Protein AF-A0A967M3V4-F1 (afdb_monomer)

pLDDT: mean 94.23, std 4.03, range [78.62, 98.0]

Foldseek 3Di:
DLQQQAPLNLLVVLLVVLVVVVVVCVVVVHPAAEDQDALVCVVDDGSSVVSCVVSVHHYVRNVVRHDLVNQLVVCVVVVPPCSPPDDDDDPSVVDPRRPGDDPVVD

Nearest PDB structures (foldseek):
  5udt-assembly1_C  TM=8.603E-01  e=1.597E-06  Lactiplantibacillus plantarum WCFS1
  8cnz-assembly3_C  TM=9.312E-01  e=1.127E-04  Methanococcus maripaludis
  8cnz-assembly3_E  TM=9.293E-01  e=1.534E-04  Methanococcus maripaludis
  8cp3-assembly1_B  TM=8.131E-01  e=1.127E-04  Methanococcus maripaludis S2
  8cp3-assembly1_A  TM=8.099E-01  e=2.221E-04  Methanococcus maripaludis S2

Structure (mmCIF, N/CA/C/O backbone):
data_AF-A0A967M3V4-F1
#
_entry.id   AF-A0A967M3V4-F1
#
loop_
_atom_site.group_PDB
_atom_site.id
_atom_site.type_symbol
_atom_site.label_atom_id
_atom_site.label_alt_id
_atom_site.label_comp_id
_atom_site.label_asym_id
_atom_site.label_entity_id
_atom_site.label_seq_id
_atom_site.pdbx_PDB_ins_code
_atom_site.Cartn_x
_atom_site.Cartn_y
_atom_site.Cartn_z
_atom_site.occupancy
_atom_site.B_iso_or_equiv
_atom_site.auth_seq_id
_atom_site.auth_comp_id
_atom_site.auth_asym_id
_atom_site.auth_atom_id
_atom_site.pdbx_PDB_model_num
ATOM 1 N N . GLY A 1 1 ? 13.783 -5.932 -10.539 1.00 84.25 1 GLY A N 1
ATOM 2 C CA . GLY A 1 1 ? 13.059 -5.245 -9.459 1.00 84.25 1 GLY A CA 1
ATOM 3 C C . GLY A 1 1 ? 12.247 -4.109 -10.044 1.00 84.25 1 GLY A C 1
ATOM 4 O O . GLY A 1 1 ? 12.084 -4.070 -11.258 1.00 84.25 1 GLY A O 1
ATOM 5 N N . PHE A 1 2 ? 11.778 -3.176 -9.214 1.00 92.38 2 PHE A N 1
ATOM 6 C CA . PHE A 1 2 ? 10.829 -2.124 -9.611 1.00 92.38 2 PHE A CA 1
ATOM 7 C C . PHE A 1 2 ? 11.244 -1.308 -10.849 1.00 92.38 2 PHE A C 1
ATOM 9 O O . PHE A 1 2 ? 10.425 -1.119 -11.745 1.00 92.38 2 PHE A O 1
ATOM 16 N N . ALA A 1 3 ? 12.514 -0.890 -10.939 1.00 94.56 3 ALA A N 1
ATOM 17 C CA . ALA A 1 3 ? 13.011 -0.019 -12.011 1.00 94.56 3 ALA A CA 1
ATOM 18 C C . ALA A 1 3 ? 12.835 -0.593 -13.429 1.00 94.56 3 ALA A C 1
ATOM 20 O O . ALA A 1 3 ? 12.678 0.164 -14.376 1.00 94.56 3 ALA A O 1
ATOM 21 N N . LYS A 1 4 ? 12.772 -1.924 -13.587 1.00 95.38 4 LYS A N 1
ATOM 22 C CA . LYS A 1 4 ? 12.542 -2.568 -14.894 1.00 95.38 4 LYS A CA 1
ATOM 23 C C . LYS A 1 4 ? 11.110 -2.394 -15.419 1.00 95.38 4 LYS A C 1
ATOM 25 O O . LYS A 1 4 ? 10.840 -2.760 -16.557 1.00 95.38 4 LYS A O 1
ATOM 30 N N . ASN A 1 5 ? 10.194 -1.890 -14.584 1.00 94.88 5 ASN A N 1
ATOM 31 C CA . ASN A 1 5 ? 8.768 -1.753 -14.879 1.00 94.88 5 ASN A CA 1
ATOM 32 C C . ASN A 1 5 ? 8.154 -3.028 -15.475 1.00 94.88 5 ASN A C 1
ATOM 34 O O . ASN A 1 5 ? 7.381 -2.961 -16.424 1.00 94.88 5 ASN A O 1
ATOM 38 N N . ASP A 1 6 ? 8.525 -4.204 -14.976 1.00 94.00 6 ASP A N 1
ATOM 39 C CA . ASP A 1 6 ? 7.911 -5.459 -15.409 1.00 94.00 6 ASP A CA 1
ATOM 40 C C . ASP A 1 6 ? 6.510 -5.638 -14.768 1.00 94.00 6 ASP A C 1
ATOM 42 O O . ASP A 1 6 ? 6.110 -4.848 -13.898 1.00 94.00 6 ASP A O 1
ATOM 46 N N . PRO A 1 7 ? 5.724 -6.660 -15.164 1.00 93.06 7 PRO A N 1
ATOM 47 C CA . PRO A 1 7 ? 4.412 -6.921 -14.565 1.00 93.06 7 PRO A CA 1
ATOM 48 C C . PRO A 1 7 ? 4.419 -7.127 -13.041 1.00 93.06 7 PRO A C 1
ATOM 50 O O . PRO A 1 7 ? 3.384 -6.939 -12.402 1.00 93.06 7 PRO A O 1
ATOM 53 N N . ARG A 1 8 ? 5.570 -7.450 -12.434 1.00 94.44 8 ARG A N 1
ATOM 54 C CA . ARG A 1 8 ? 5.759 -7.592 -10.982 1.00 94.44 8 ARG A CA 1
ATOM 55 C C . ARG A 1 8 ? 6.252 -6.310 -10.301 1.00 94.44 8 ARG A C 1
ATOM 57 O O . ARG A 1 8 ? 6.507 -6.339 -9.099 1.00 94.44 8 ARG A O 1
ATOM 64 N N . ARG A 1 9 ? 6.326 -5.152 -10.975 1.00 94.25 9 ARG A N 1
ATOM 65 C CA . ARG A 1 9 ? 6.746 -3.878 -10.340 1.00 94.25 9 ARG A CA 1
ATOM 66 C C . ARG A 1 9 ? 6.020 -3.593 -9.018 1.00 94.25 9 ARG A C 1
ATOM 68 O O . ARG A 1 9 ? 6.652 -3.189 -8.049 1.00 94.25 9 ARG A O 1
ATOM 75 N N . CYS A 1 10 ? 4.706 -3.835 -8.962 1.00 94.31 10 CYS A N 1
ATOM 76 C CA . CYS A 1 10 ? 3.898 -3.560 -7.775 1.00 94.31 10 CYS A CA 1
ATOM 77 C C . CYS A 1 10 ? 4.284 -4.478 -6.613 1.00 94.31 10 CYS A C 1
ATOM 79 O O . CYS A 1 10 ? 4.323 -4.007 -5.483 1.00 94.31 10 CYS A O 1
ATOM 81 N N . TYR A 1 11 ? 4.619 -5.741 -6.902 1.00 95.94 11 TYR A N 1
ATOM 82 C CA . TYR A 1 11 ? 5.166 -6.675 -5.920 1.00 95.94 11 TYR A CA 1
ATOM 83 C C . TYR A 1 11 ? 6.482 -6.139 -5.352 1.00 95.94 11 TYR A C 1
ATOM 85 O O . TYR A 1 11 ? 6.588 -5.957 -4.147 1.00 95.94 11 TYR A O 1
ATOM 93 N N . TYR A 1 12 ? 7.448 -5.780 -6.208 1.00 96.25 12 TYR A N 1
ATOM 94 C CA . TYR A 1 12 ? 8.753 -5.288 -5.746 1.00 96.25 12 TYR A CA 1
ATOM 95 C C . TYR A 1 12 ? 8.639 -4.015 -4.897 1.00 96.25 12 TYR A C 1
ATOM 97 O O . TYR A 1 12 ? 9.252 -3.932 -3.839 1.00 96.25 12 TYR A O 1
ATOM 105 N N . CYS A 1 13 ? 7.823 -3.052 -5.336 1.00 95.75 13 CYS A N 1
ATOM 106 C CA . CYS A 1 13 ? 7.596 -1.807 -4.598 1.00 95.75 13 CYS A CA 1
ATOM 107 C C . CYS A 1 13 ? 6.936 -2.056 -3.235 1.00 95.75 13 CYS A C 1
ATOM 109 O O . CYS A 1 13 ? 7.359 -1.486 -2.232 1.00 95.75 13 CYS A O 1
ATOM 111 N N . LYS A 1 14 ? 5.911 -2.915 -3.182 1.00 96.12 14 LYS A N 1
ATOM 112 C CA . LYS A 1 14 ? 5.209 -3.232 -1.933 1.00 96.12 14 LYS A CA 1
ATOM 113 C C . LYS A 1 14 ? 6.065 -4.054 -0.981 1.00 96.12 14 LYS A C 1
ATOM 115 O O . LYS A 1 14 ? 6.061 -3.757 0.205 1.00 96.12 14 LYS A O 1
ATOM 120 N N . HIS A 1 15 ? 6.818 -5.022 -1.491 1.00 97.44 15 HIS A N 1
ATOM 121 C CA . HIS A 1 15 ? 7.720 -5.830 -0.679 1.00 97.44 15 HIS A CA 1
ATOM 122 C C . HIS A 1 15 ? 8.774 -4.953 0.011 1.00 97.44 15 HIS A C 1
ATOM 124 O O . HIS A 1 15 ? 8.993 -5.082 1.213 1.00 97.44 15 HIS A O 1
ATOM 130 N N . GLU A 1 16 ? 9.398 -4.022 -0.720 1.00 97.25 16 GLU A N 1
ATOM 131 C CA . GLU A 1 16 ? 10.339 -3.054 -0.143 1.00 97.25 16 GLU A CA 1
ATOM 132 C C . GLU A 1 16 ? 9.658 -2.150 0.897 1.00 97.25 16 GLU A C 1
ATOM 134 O O . GLU A 1 16 ? 10.115 -2.073 2.037 1.00 97.25 16 GLU A O 1
ATOM 139 N N . LEU A 1 17 ? 8.522 -1.538 0.545 1.00 97.06 17 LEU A N 1
ATOM 140 C CA . LEU A 1 17 ? 7.773 -0.654 1.442 1.00 97.06 17 LEU A CA 1
ATOM 141 C C . LEU A 1 17 ? 7.377 -1.348 2.751 1.00 97.06 17 LEU A C 1
ATOM 143 O O . LEU A 1 17 ? 7.609 -0.813 3.831 1.00 97.06 17 LEU A O 1
ATOM 147 N N . PHE A 1 18 ? 6.781 -2.534 2.667 1.00 97.88 18 PHE A N 1
ATOM 148 C CA . PHE A 1 18 ? 6.327 -3.264 3.843 1.00 97.88 18 PHE A CA 1
ATOM 149 C C . PHE A 1 18 ? 7.486 -3.827 4.664 1.00 97.88 18 PHE A C 1
ATOM 151 O O . PHE A 1 18 ? 7.374 -3.881 5.886 1.00 97.88 18 PHE A O 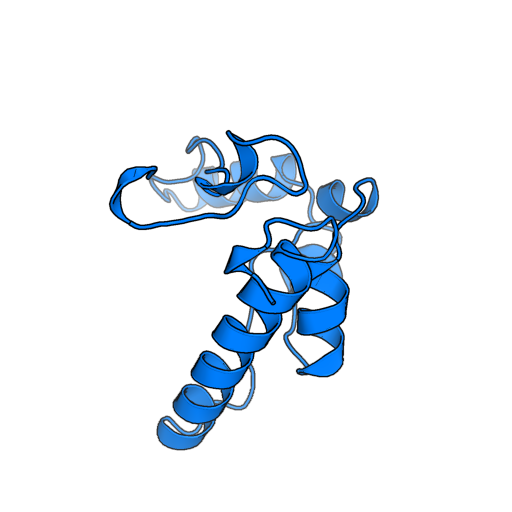1
ATOM 158 N N . SER A 1 19 ? 8.619 -4.160 4.037 1.00 97.56 19 SER A N 1
ATOM 159 C CA . SER A 1 19 ? 9.841 -4.521 4.769 1.00 97.56 19 SER A CA 1
ATOM 160 C C . SER A 1 19 ? 10.313 -3.357 5.644 1.00 97.56 19 SER A C 1
ATOM 162 O O . SER A 1 19 ? 10.532 -3.546 6.839 1.00 97.56 19 SER A O 1
ATOM 164 N N . LEU A 1 20 ? 10.353 -2.139 5.088 1.00 97.94 20 LEU A N 1
ATOM 165 C CA . LEU A 1 20 ? 10.683 -0.922 5.839 1.00 97.94 20 LEU A CA 1
ATOM 166 C C . LEU A 1 20 ? 9.661 -0.637 6.950 1.00 97.94 20 LEU A C 1
ATOM 168 O O . LEU A 1 20 ? 10.036 -0.310 8.076 1.00 97.94 20 LEU A O 1
ATOM 172 N N . CYS A 1 21 ? 8.364 -0.789 6.661 1.00 97.75 21 CYS A N 1
ATOM 173 C CA . CYS A 1 21 ? 7.314 -0.637 7.670 1.00 97.75 21 CYS A CA 1
ATOM 174 C C . CYS A 1 21 ? 7.456 -1.651 8.809 1.00 97.75 21 CYS A C 1
ATOM 176 O O . CYS A 1 21 ? 7.213 -1.290 9.955 1.00 97.75 21 CYS A O 1
ATOM 178 N N . ARG A 1 22 ? 7.858 -2.893 8.523 1.00 96.75 22 ARG A N 1
ATOM 179 C CA . ARG A 1 22 ? 8.060 -3.945 9.528 1.00 96.75 22 ARG A CA 1
ATOM 180 C C . ARG A 1 22 ? 9.231 -3.646 10.439 1.00 96.75 22 ARG A C 1
ATOM 182 O O . ARG A 1 22 ? 9.104 -3.804 11.651 1.00 96.75 22 ARG A O 1
ATOM 189 N N . ASP A 1 23 ? 10.339 -3.189 9.874 1.00 97.06 23 ASP A N 1
ATOM 190 C CA . ASP A 1 23 ? 11.493 -2.788 10.673 1.00 97.06 23 ASP A CA 1
ATOM 191 C C . ASP A 1 23 ? 11.112 -1.610 11.581 1.00 97.06 23 ASP A C 1
ATOM 193 O O . ASP A 1 23 ? 11.364 -1.651 12.786 1.00 97.06 23 ASP A O 1
ATOM 197 N N . LYS A 1 24 ? 10.353 -0.637 11.057 1.00 97.94 24 LYS A N 1
ATOM 198 C CA . LYS A 1 24 ? 9.851 0.478 11.867 1.00 97.94 24 LYS A CA 1
ATOM 199 C C . LYS A 1 24 ? 8.817 0.067 12.915 1.00 97.94 24 LYS A C 1
ATOM 201 O O . LYS A 1 24 ? 8.834 0.602 14.019 1.00 97.94 24 LYS A O 1
ATOM 206 N N . ALA A 1 25 ? 7.927 -0.869 12.598 1.00 97.31 25 ALA A N 1
ATOM 207 C CA . ALA A 1 25 ? 6.945 -1.392 13.541 1.00 97.31 25 ALA A CA 1
ATOM 208 C C . ALA A 1 25 ? 7.637 -2.068 14.731 1.00 97.31 25 ALA A C 1
ATOM 210 O O . ALA A 1 25 ? 7.251 -1.819 15.867 1.00 97.31 25 ALA A O 1
ATOM 211 N N . ARG A 1 26 ? 8.712 -2.829 14.483 1.00 96.25 26 ARG A N 1
ATOM 212 C CA . ARG A 1 26 ? 9.542 -3.429 15.540 1.00 96.25 26 ARG A CA 1
ATOM 213 C C . ARG A 1 26 ? 10.213 -2.378 16.419 1.00 96.25 26 ARG A C 1
ATOM 215 O O . ARG A 1 26 ? 10.203 -2.520 17.633 1.00 96.25 26 ARG A O 1
ATOM 222 N N . GLU A 1 27 ? 10.766 -1.321 15.824 1.00 98.00 27 GLU A N 1
ATOM 223 C CA . GLU A 1 27 ? 11.360 -0.211 16.587 1.00 98.00 27 GLU A CA 1
ATOM 224 C C . GLU A 1 27 ? 10.346 0.517 17.481 1.00 98.00 27 GLU A C 1
ATOM 226 O O . GLU A 1 27 ? 10.716 1.041 18.529 1.00 98.00 27 GLU A O 1
ATOM 231 N N . LEU A 1 28 ? 9.086 0.587 17.048 1.00 97.94 28 LEU A N 1
ATOM 232 C CA . LEU A 1 28 ? 8.004 1.290 17.741 1.00 97.94 28 LEU A CA 1
ATOM 233 C C . LEU A 1 28 ? 7.147 0.374 18.630 1.00 97.94 28 LEU A C 1
ATOM 235 O O . LEU A 1 28 ? 6.163 0.848 19.188 1.00 97.94 28 LEU A O 1
ATOM 239 N N . ASP A 1 29 ? 7.508 -0.907 18.753 1.00 97.44 29 ASP A N 1
ATOM 240 C CA . ASP A 1 29 ? 6.761 -1.931 19.497 1.00 97.44 29 ASP A CA 1
ATOM 241 C C . ASP A 1 29 ? 5.299 -2.105 19.026 1.00 97.44 29 ASP A C 1
ATOM 243 O O . ASP A 1 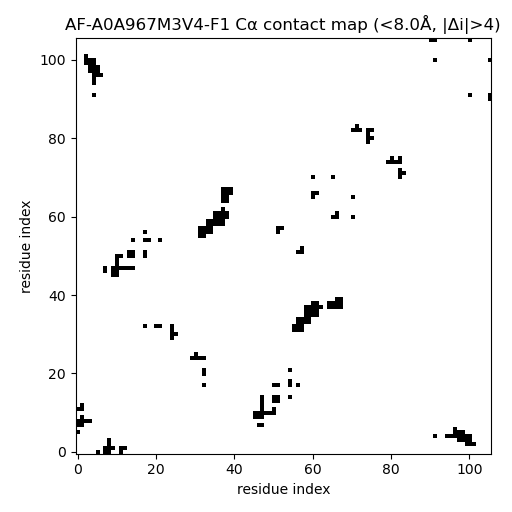29 ? 4.373 -2.328 19.804 1.00 97.44 29 ASP A O 1
ATOM 247 N N . PHE A 1 30 ? 5.072 -1.995 17.713 1.00 97.50 30 PHE A N 1
ATOM 248 C CA . PHE A 1 30 ? 3.783 -2.294 17.093 1.00 97.50 30 PHE A CA 1
ATOM 249 C C . PHE A 1 30 ? 3.686 -3.762 16.673 1.00 97.50 30 PHE A C 1
ATOM 251 O O . PHE A 1 30 ? 4.566 -4.303 16.004 1.00 97.50 30 PHE A O 1
ATOM 258 N N . ASN A 1 31 ? 2.550 -4.389 16.984 1.00 95.44 31 ASN A N 1
ATOM 259 C CA . ASN A 1 31 ? 2.306 -5.805 16.690 1.00 95.44 31 ASN A CA 1
ATOM 260 C C . ASN A 1 31 ? 1.860 -6.087 15.249 1.00 95.44 31 ASN A C 1
ATOM 262 O O . ASN A 1 31 ? 1.823 -7.247 14.850 1.00 95.44 31 ASN A O 1
ATOM 266 N N . ALA A 1 32 ? 1.459 -5.066 14.490 1.00 95.88 32 ALA A N 1
ATOM 267 C CA . ALA A 1 32 ? 0.906 -5.253 13.155 1.00 95.88 32 ALA A CA 1
ATOM 268 C C . ALA A 1 32 ? 1.128 -4.037 12.254 1.00 95.88 32 ALA A C 1
ATOM 270 O O . ALA A 1 32 ? 1.155 -2.892 12.707 1.00 95.88 32 ALA A O 1
ATOM 271 N N . ILE A 1 33 ? 1.209 -4.309 10.953 1.00 97.81 33 ILE A N 1
ATOM 272 C CA . ILE A 1 33 ? 1.130 -3.313 9.885 1.00 97.81 33 ILE A CA 1
ATOM 273 C C . ILE A 1 33 ? -0.234 -3.474 9.229 1.00 97.81 33 ILE A C 1
ATOM 275 O O . ILE A 1 33 ? -0.641 -4.595 8.921 1.00 97.81 33 ILE A O 1
ATOM 279 N N . LEU A 1 34 ? -0.920 -2.357 9.003 1.00 97.56 34 LEU A N 1
ATOM 280 C CA . LEU A 1 34 ? -2.223 -2.333 8.351 1.00 97.56 34 LEU A CA 1
ATOM 281 C C . LEU A 1 34 ? -2.120 -1.620 7.004 1.00 97.56 34 LEU A C 1
ATOM 283 O O . LEU A 1 34 ? -1.479 -0.570 6.903 1.00 97.56 34 LEU A O 1
ATOM 287 N N . ASP A 1 35 ? -2.791 -2.151 5.989 1.00 96.31 35 ASP A N 1
ATOM 288 C CA . ASP A 1 35 ? -3.007 -1.462 4.722 1.00 96.31 35 ASP A CA 1
ATOM 289 C C . ASP A 1 35 ? -4.498 -1.177 4.462 1.00 96.31 35 ASP A C 1
ATOM 291 O O . ASP A 1 35 ? -5.391 -1.598 5.198 1.00 96.31 35 ASP A O 1
ATOM 295 N N . GLY A 1 36 ? -4.759 -0.377 3.428 1.00 93.94 36 GLY A N 1
ATOM 296 C CA . GLY A 1 36 ? -6.105 0.064 3.055 1.00 93.94 36 GLY A CA 1
ATOM 297 C C . GLY A 1 36 ? -6.774 -0.771 1.963 1.00 93.94 36 GLY A C 1
ATOM 298 O O . GLY A 1 36 ? -7.659 -0.238 1.289 1.00 93.94 36 GLY A O 1
ATOM 299 N N . SER A 1 37 ? -6.334 -2.012 1.725 1.00 94.62 37 SER A N 1
ATOM 300 C CA . SER A 1 37 ? -6.981 -2.889 0.740 1.00 94.62 37 SER A CA 1
ATOM 301 C C . SER A 1 37 ? -8.432 -3.168 1.147 1.00 94.62 37 SER A C 1
ATOM 303 O O . SER A 1 37 ? -8.728 -3.311 2.334 1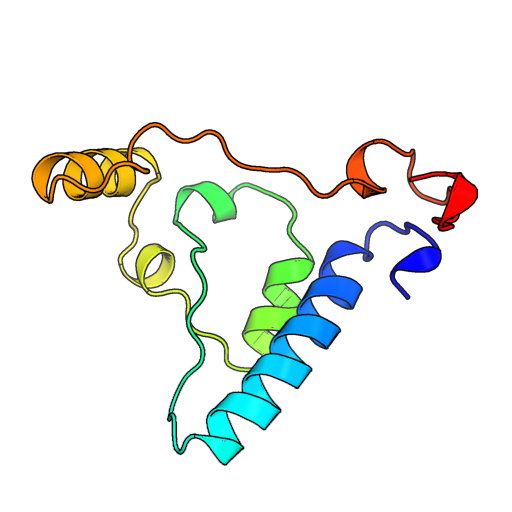.00 94.62 37 SER A O 1
ATOM 305 N N . ASN A 1 38 ? -9.341 -3.221 0.174 1.00 95.06 38 ASN A N 1
ATOM 306 C CA . ASN A 1 38 ? -10.788 -3.370 0.380 1.00 95.06 38 ASN A CA 1
ATOM 307 C C . ASN A 1 38 ? -11.388 -4.445 -0.546 1.00 95.06 38 ASN A C 1
ATOM 309 O O . ASN A 1 38 ? -10.701 -4.959 -1.430 1.00 95.06 38 ASN A O 1
ATOM 313 N N . ALA A 1 39 ? -12.661 -4.793 -0.352 1.00 95.19 39 ALA A N 1
ATOM 314 C CA . ALA A 1 39 ? -13.307 -5.907 -1.051 1.00 95.19 39 ALA A CA 1
ATOM 315 C C . ALA A 1 39 ? -13.335 -5.754 -2.584 1.00 95.19 39 ALA A C 1
ATOM 317 O O . ALA A 1 39 ? -13.166 -6.744 -3.296 1.00 95.19 39 ALA A O 1
ATOM 318 N N . ASP A 1 40 ? -13.469 -4.529 -3.106 1.00 92.12 40 ASP A N 1
ATOM 319 C CA . ASP A 1 40 ? -13.484 -4.285 -4.556 1.00 92.12 40 ASP A CA 1
ATOM 320 C C . ASP A 1 40 ? -12.130 -4.580 -5.218 1.00 92.12 40 ASP A C 1
ATOM 322 O O . ASP A 1 40 ? -12.051 -4.794 -6.429 1.00 92.12 40 ASP A O 1
ATOM 326 N N . ASP A 1 41 ? -11.045 -4.610 -4.439 1.00 89.75 41 ASP A N 1
ATOM 327 C CA . ASP A 1 41 ? -9.710 -4.858 -4.968 1.00 89.75 41 ASP A CA 1
ATOM 328 C C . ASP A 1 41 ? -9.516 -6.322 -5.399 1.00 89.75 41 ASP A C 1
ATOM 330 O O . ASP A 1 41 ? -8.635 -6.594 -6.219 1.00 89.75 41 ASP A O 1
ATOM 334 N N . LEU A 1 42 ? -10.318 -7.267 -4.890 1.00 87.00 42 LEU A N 1
ATOM 335 C CA . LEU A 1 42 ? -10.187 -8.706 -5.170 1.00 87.00 42 LEU A CA 1
ATOM 336 C C . LEU A 1 42 ? -10.378 -9.065 -6.650 1.00 87.00 42 LEU A C 1
ATOM 338 O O . LEU A 1 42 ? -9.797 -10.041 -7.118 1.00 87.00 42 LEU A O 1
ATOM 342 N N . CYS A 1 43 ? -11.131 -8.258 -7.396 1.00 81.56 43 CYS A N 1
ATOM 343 C CA 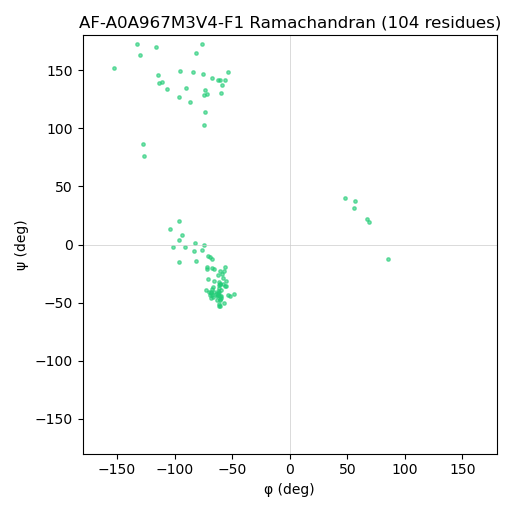. CYS A 1 43 ? -11.415 -8.479 -8.816 1.00 81.56 43 CYS A CA 1
ATOM 344 C C . CYS A 1 43 ? -10.235 -8.134 -9.746 1.00 81.56 43 CYS A C 1
ATOM 346 O O . CYS A 1 43 ? -10.332 -8.322 -10.957 1.00 81.56 43 CYS A O 1
ATOM 348 N N . ASP A 1 44 ? -9.140 -7.600 -9.200 1.00 78.62 44 ASP A N 1
ATOM 349 C CA . ASP A 1 44 ? -8.029 -7.020 -9.951 1.00 78.62 44 ASP A CA 1
ATOM 350 C C . ASP A 1 44 ? -6.728 -7.828 -9.773 1.00 78.62 44 ASP A C 1
ATOM 352 O O . ASP A 1 44 ? -6.445 -8.371 -8.692 1.00 78.62 44 ASP A O 1
ATOM 356 N N . TYR A 1 45 ? -5.906 -7.890 -10.827 1.00 79.25 45 TYR A N 1
ATOM 357 C CA . TYR A 1 45 ? -4.589 -8.529 -10.776 1.00 79.25 45 TYR A CA 1
ATOM 358 C C . TYR A 1 45 ? -3.620 -7.629 -10.009 1.00 79.25 45 TYR A C 1
ATOM 360 O O . TYR A 1 45 ? -3.113 -6.629 -10.525 1.00 79.25 45 TYR A O 1
ATOM 368 N N . ARG A 1 46 ? -3.351 -7.985 -8.748 1.00 83.06 46 ARG A N 1
ATOM 369 C CA . ARG A 1 46 ? -2.538 -7.169 -7.841 1.00 83.06 46 ARG A CA 1
ATOM 370 C C . ARG A 1 46 ? -1.391 -7.958 -7.215 1.00 83.06 46 ARG A C 1
ATOM 372 O O . ARG A 1 46 ? -1.498 -8.358 -6.058 1.00 83.06 46 ARG A O 1
ATOM 379 N N . PRO A 1 47 ? -0.239 -8.042 -7.904 1.00 89.81 47 PRO A N 1
ATOM 380 C CA . PRO A 1 47 ? 0.983 -8.647 -7.363 1.00 89.81 47 PRO A CA 1
ATOM 381 C C . PRO A 1 47 ? 1.463 -8.008 -6.055 1.00 89.81 47 PRO A C 1
ATOM 383 O O . PRO A 1 47 ? 2.197 -8.606 -5.284 1.00 89.81 47 PRO A O 1
ATOM 386 N N . GLY A 1 48 ? 1.064 -6.759 -5.790 1.00 91.81 48 GLY A N 1
ATOM 387 C CA . GLY A 1 48 ? 1.367 -6.091 -4.526 1.00 91.81 48 GLY A CA 1
ATOM 388 C C . GLY A 1 48 ? 0.700 -6.726 -3.299 1.00 91.81 48 GLY A C 1
ATOM 389 O O . GLY A 1 48 ? 1.192 -6.501 -2.199 1.00 91.81 48 GLY A O 1
ATOM 390 N N . ARG A 1 49 ? -0.388 -7.497 -3.473 1.00 91.62 49 ARG A N 1
ATOM 391 C CA . ARG A 1 49 ? -1.037 -8.238 -2.378 1.00 91.62 49 ARG A CA 1
ATOM 392 C C . ARG A 1 49 ? -0.214 -9.437 -1.935 1.00 91.62 49 ARG A C 1
ATOM 394 O O . ARG A 1 49 ? -0.078 -9.635 -0.741 1.00 91.62 49 ARG A O 1
ATOM 401 N N . GLU A 1 50 ? 0.402 -10.150 -2.876 1.00 93.75 50 GLU A N 1
ATOM 402 C CA . GLU A 1 50 ? 1.308 -11.263 -2.558 1.00 93.75 50 GLU A CA 1
ATOM 403 C C . GLU A 1 50 ? 2.407 -10.797 -1.587 1.00 93.75 50 GLU A C 1
ATOM 405 O O . GLU A 1 50 ? 2.655 -11.429 -0.570 1.00 93.75 50 GLU A O 1
ATOM 410 N N . ALA A 1 51 ? 2.990 -9.615 -1.828 1.00 95.56 51 ALA A N 1
ATOM 411 C CA . ALA A 1 51 ? 3.979 -9.028 -0.922 1.00 95.56 51 ALA A CA 1
ATOM 412 C C . ALA A 1 51 ? 3.410 -8.638 0.457 1.00 95.56 51 ALA A C 1
ATOM 414 O O . ALA A 1 51 ? 4.143 -8.642 1.441 1.00 95.56 51 ALA A O 1
ATOM 415 N N . ALA A 1 52 ? 2.132 -8.250 0.532 1.00 95.44 52 ALA A N 1
ATOM 416 C CA . ALA A 1 52 ? 1.461 -7.950 1.796 1.00 95.44 52 ALA A CA 1
ATOM 417 C C . ALA A 1 52 ? 1.279 -9.231 2.625 1.00 95.44 52 ALA A C 1
ATOM 419 O O . ALA A 1 52 ? 1.610 -9.246 3.808 1.00 95.44 52 ALA A O 1
ATOM 420 N N . GLU A 1 53 ? 0.818 -10.304 1.979 1.00 93.62 53 GLU A N 1
ATOM 421 C CA . GLU A 1 53 ? 0.608 -11.625 2.581 1.00 93.62 53 GLU A CA 1
ATOM 422 C C . GLU A 1 53 ? 1.929 -12.237 3.070 1.00 93.62 53 GLU A C 1
ATOM 424 O O . 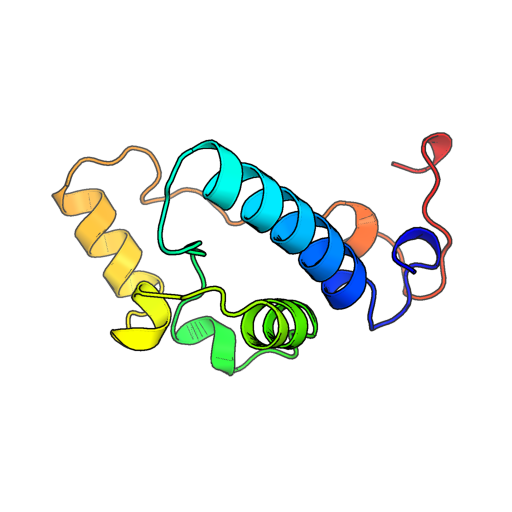GLU A 1 53 ? 2.018 -12.655 4.223 1.00 93.62 53 GLU A O 1
ATOM 429 N N . GLU A 1 54 ? 2.980 -12.211 2.241 1.00 95.88 54 GLU A N 1
ATOM 430 C CA . GLU A 1 54 ? 4.327 -12.696 2.593 1.00 95.88 54 GLU A CA 1
ATOM 431 C C . GLU A 1 54 ? 4.930 -11.982 3.816 1.00 95.88 54 GLU A C 1
ATOM 433 O O . GLU A 1 54 ? 5.747 -12.559 4.536 1.00 95.88 54 GLU A O 1
ATOM 438 N N . LEU A 1 55 ? 4.550 -10.722 4.046 1.00 95.94 55 LEU A N 1
ATOM 439 C CA . LEU A 1 55 ? 5.053 -9.882 5.137 1.00 95.94 55 LEU A CA 1
ATOM 440 C C . LEU A 1 55 ? 4.048 -9.724 6.288 1.00 95.94 55 LEU A C 1
ATOM 442 O O . LEU A 1 55 ? 4.250 -8.861 7.144 1.00 95.94 55 LEU A O 1
ATOM 446 N N . GLU A 1 56 ? 2.997 -10.550 6.313 1.00 95.62 56 GLU A N 1
ATOM 447 C CA . GLU A 1 56 ? 1.964 -10.589 7.360 1.00 95.62 56 GLU A CA 1
ATOM 448 C C . GLU A 1 56 ? 1.269 -9.231 7.595 1.00 95.62 56 GLU A C 1
ATOM 450 O O . GLU A 1 56 ? 0.829 -8.903 8.701 1.00 95.62 56 GLU A O 1
ATOM 455 N N . VAL A 1 57 ? 1.152 -8.420 6.540 1.00 97.69 57 VAL A N 1
ATOM 456 C CA . VAL A 1 57 ? 0.398 -7.164 6.561 1.00 97.69 57 VAL A CA 1
ATOM 457 C C . VAL A 1 57 ? -1.093 -7.478 6.563 1.00 97.69 57 VAL A C 1
ATOM 459 O O . VAL A 1 57 ? -1.579 -8.279 5.765 1.00 97.69 57 VAL A O 1
ATOM 462 N N . ARG A 1 58 ? -1.834 -6.821 7.454 1.00 97.06 58 ARG A N 1
ATOM 463 C CA . ARG A 1 58 ? -3.279 -7.009 7.606 1.00 97.06 58 ARG A CA 1
ATOM 464 C C . ARG A 1 58 ? -4.048 -5.960 6.816 1.00 97.06 58 ARG A C 1
ATOM 466 O O . ARG A 1 58 ? -3.617 -4.812 6.703 1.00 97.06 58 ARG A O 1
ATOM 473 N N . SER A 1 59 ? -5.228 -6.329 6.337 1.00 97.12 59 SER A N 1
ATOM 474 C CA . SER A 1 59 ? -6.085 -5.455 5.531 1.00 97.12 59 SER A CA 1
ATOM 475 C C . SER A 1 59 ? -7.477 -5.397 6.155 1.00 97.12 59 SER A C 1
ATOM 477 O O . SER A 1 59 ? -8.397 -6.033 5.645 1.00 97.12 59 SER A O 1
ATOM 479 N N . PRO A 1 60 ? -7.684 -4.652 7.258 1.00 97.44 60 PRO A N 1
ATOM 480 C CA . PRO A 1 60 ? -8.923 -4.733 8.038 1.00 97.44 60 PRO A CA 1
ATOM 481 C C . PRO A 1 60 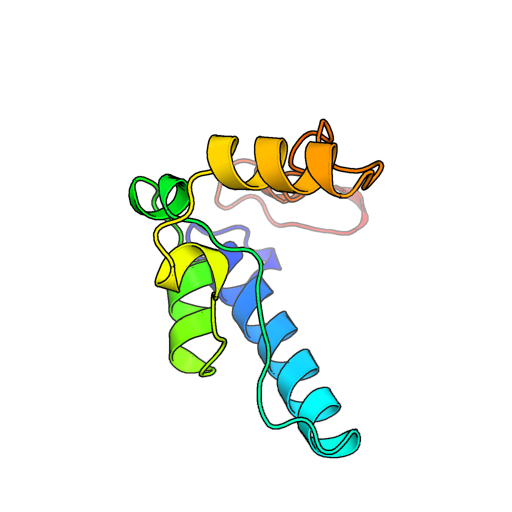? -10.195 -4.433 7.240 1.00 97.44 60 PRO A C 1
ATOM 483 O O . PRO A 1 60 ? -11.233 -5.036 7.486 1.00 97.44 60 PRO A O 1
ATOM 486 N N . LEU A 1 61 ? -10.121 -3.518 6.267 1.00 96.88 61 LEU A N 1
ATOM 487 C CA . LEU A 1 61 ? -11.265 -3.175 5.419 1.00 96.88 61 LEU A CA 1
ATOM 488 C C . LEU A 1 61 ? -11.638 -4.345 4.498 1.00 96.88 61 LEU A C 1
ATOM 490 O O . LEU A 1 61 ? -12.816 -4.650 4.340 1.00 96.88 61 LEU A O 1
ATOM 494 N N . LEU A 1 62 ? -10.643 -5.030 3.931 1.00 96.25 62 LEU A N 1
ATOM 495 C CA . LEU A 1 62 ? -10.835 -6.255 3.157 1.00 96.25 62 LEU A CA 1
ATOM 496 C C . LEU A 1 62 ? -11.327 -7.413 4.037 1.00 96.25 62 LEU A C 1
ATOM 498 O O . LEU A 1 62 ? -12.268 -8.101 3.656 1.00 96.25 62 LEU A O 1
ATOM 502 N N . GLU A 1 63 ? -10.734 -7.605 5.216 1.00 96.81 63 GLU A N 1
ATOM 503 C CA . GLU A 1 63 ? -11.118 -8.648 6.180 1.00 96.81 63 GLU A CA 1
ATOM 504 C C . GLU A 1 63 ? -12.566 -8.488 6.663 1.00 96.81 63 GLU A C 1
ATOM 506 O O . GLU A 1 63 ? -13.265 -9.477 6.871 1.00 96.81 63 GLU A O 1
ATOM 511 N N . ALA A 1 64 ? -13.034 -7.245 6.790 1.00 97.31 64 ALA A N 1
ATOM 512 C CA . ALA A 1 64 ? -14.419 -6.913 7.108 1.00 97.31 64 ALA A CA 1
ATOM 513 C C . ALA A 1 64 ? -15.357 -6.932 5.883 1.00 97.31 64 ALA A C 1
ATOM 515 O O . ALA A 1 64 ? -16.542 -6.629 6.021 1.00 97.31 64 ALA A O 1
ATOM 516 N N . GLY A 1 65 ? -14.855 -7.257 4.686 1.00 96.88 65 GLY A N 1
ATOM 517 C CA . GLY A 1 65 ? -15.645 -7.292 3.452 1.00 96.88 65 GLY A CA 1
ATOM 518 C C . GLY A 1 65 ? -16.145 -5.921 2.992 1.00 96.88 65 GLY A C 1
ATOM 519 O O . GLY A 1 65 ? -17.125 -5.845 2.255 1.00 96.88 65 GLY A O 1
ATOM 520 N N . MET A 1 66 ? -15.501 -4.835 3.424 1.00 97.44 66 MET A N 1
ATOM 521 C CA . MET A 1 66 ? -15.942 -3.479 3.118 1.00 97.44 66 MET A CA 1
ATOM 522 C C . MET A 1 66 ? -15.637 -3.119 1.671 1.00 97.44 66 MET A C 1
ATOM 524 O O . MET A 1 66 ? -14.491 -3.209 1.218 1.00 97.44 66 MET A O 1
ATOM 528 N N . THR A 1 67 ? -16.650 -2.632 0.967 1.00 96.06 67 THR A N 1
ATOM 529 C CA . THR A 1 67 ? -16.489 -2.027 -0.354 1.00 96.06 67 THR A CA 1
ATOM 530 C C . THR A 1 67 ? -16.024 -0.578 -0.226 1.00 96.06 67 THR A C 1
ATOM 532 O O . THR A 1 67 ? -16.145 0.083 0.812 1.00 96.06 67 THR A O 1
ATOM 535 N N . LYS A 1 68 ? -15.539 -0.017 -1.326 1.00 93.38 68 LYS A N 1
ATOM 536 C CA . LYS A 1 68 ? -15.215 1.398 -1.473 1.00 93.38 68 LYS A CA 1
ATOM 537 C C . LYS A 1 68 ? -16.411 2.285 -1.144 1.00 93.38 68 LYS A C 1
ATOM 539 O O . LYS A 1 68 ? -16.212 3.361 -0.588 1.00 93.38 68 LYS A O 1
ATOM 544 N N . ASN A 1 69 ? -17.632 1.867 -1.473 1.00 95.44 69 ASN A N 1
ATOM 545 C CA . ASN A 1 69 ? -18.828 2.645 -1.152 1.00 95.44 69 ASN A CA 1
ATOM 546 C C . ASN A 1 69 ? -19.091 2.673 0.357 1.00 95.44 69 ASN A C 1
ATOM 548 O O . ASN A 1 69 ? -19.347 3.754 0.888 1.00 95.44 69 ASN A O 1
ATOM 552 N N . ASP A 1 70 ? -18.925 1.543 1.048 1.00 96.69 70 ASP A N 1
ATOM 553 C CA . ASP A 1 70 ? -19.058 1.467 2.510 1.00 96.69 70 ASP A CA 1
ATOM 554 C C . ASP A 1 70 ? -18.035 2.374 3.197 1.00 96.69 70 ASP A C 1
ATOM 556 O O . ASP A 1 70 ? -18.380 3.201 4.044 1.00 96.69 70 ASP A O 1
ATOM 560 N N . ILE A 1 71 ? -16.773 2.290 2.759 1.00 96.25 71 ILE A N 1
ATOM 561 C CA . ILE A 1 71 ? -15.676 3.113 3.279 1.00 96.25 71 ILE A CA 1
ATOM 562 C C . ILE A 1 71 ? -15.976 4.601 3.076 1.00 96.25 71 ILE A C 1
ATOM 564 O O . ILE A 1 71 ? -15.774 5.398 3.990 1.00 96.25 71 ILE A O 1
ATOM 568 N N . ARG A 1 72 ? -16.476 4.999 1.900 1.00 96.31 72 ARG A N 1
ATOM 569 C CA . ARG A 1 72 ? -16.834 6.400 1.616 1.00 96.31 72 ARG A CA 1
ATOM 570 C C . ARG A 1 72 ? -17.996 6.882 2.470 1.00 96.31 72 ARG A C 1
ATOM 572 O O . ARG A 1 72 ? -17.953 8.015 2.942 1.00 96.31 72 ARG A O 1
ATOM 579 N N . TYR A 1 73 ? -19.011 6.044 2.660 1.00 97.19 73 TYR A N 1
ATOM 580 C CA . TYR A 1 73 ? -20.157 6.359 3.504 1.00 97.19 73 TYR A CA 1
ATOM 581 C C . TYR A 1 73 ? -19.718 6.594 4.955 1.00 97.19 73 TYR A C 1
ATOM 583 O O . TYR A 1 73 ? -19.956 7.677 5.487 1.00 97.19 73 TYR A O 1
ATOM 591 N N . ILE A 1 74 ? -18.985 5.646 5.547 1.00 96.56 74 ILE A N 1
ATOM 592 C CA . ILE A 1 74 ? -18.489 5.742 6.930 1.00 96.56 74 ILE A CA 1
ATOM 593 C C . ILE A 1 74 ? -17.506 6.906 7.078 1.00 96.56 74 ILE A C 1
ATOM 595 O O . ILE A 1 74 ? -17.587 7.678 8.026 1.00 96.56 74 ILE A O 1
ATOM 599 N N . SER A 1 75 ? -16.601 7.092 6.115 1.00 97.06 75 SER A N 1
ATOM 600 C CA . SER A 1 75 ? -15.656 8.211 6.111 1.00 97.06 75 SER A CA 1
ATOM 601 C C . SER A 1 75 ? -16.374 9.565 6.092 1.00 97.06 75 SER A C 1
ATOM 603 O O . SER A 1 75 ? -15.942 10.483 6.789 1.00 97.06 75 SER A O 1
ATOM 605 N N . ARG A 1 76 ? -17.480 9.686 5.343 1.00 97.56 76 ARG A N 1
ATOM 606 C CA . ARG A 1 76 ? -18.312 10.896 5.315 1.00 97.56 76 ARG A CA 1
ATOM 607 C C . ARG A 1 76 ? -19.050 11.106 6.634 1.00 97.56 76 ARG A C 1
ATOM 609 O O . ARG A 1 76 ? -19.089 12.235 7.110 1.00 97.56 76 ARG A O 1
ATOM 616 N N . ASP A 1 77 ? -19.619 10.044 7.197 1.00 97.94 77 ASP A N 1
ATOM 617 C CA . ASP A 1 77 ? -20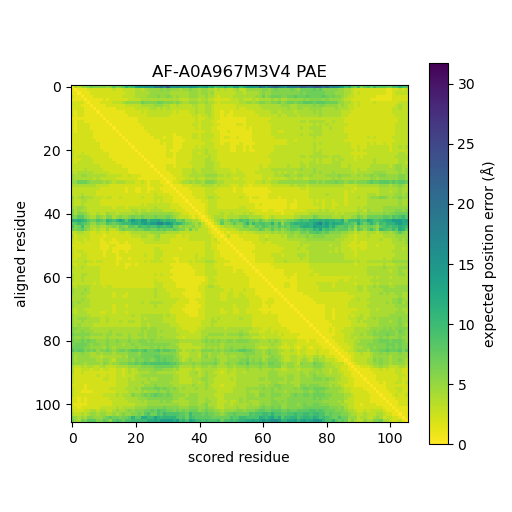.347 10.075 8.471 1.00 97.94 77 ASP A CA 1
ATOM 618 C C . ASP A 1 77 ? -19.438 10.495 9.640 1.00 97.94 77 ASP A C 1
ATOM 620 O O . ASP A 1 77 ? -19.794 11.356 10.438 1.00 97.94 77 ASP A O 1
ATOM 624 N N . LEU A 1 78 ? -18.192 10.008 9.646 1.00 97.50 78 LEU A N 1
ATOM 625 C CA . LEU A 1 78 ? -17.140 10.413 10.587 1.00 97.50 78 LEU A CA 1
ATOM 626 C C . LEU A 1 78 ? -16.546 11.808 10.305 1.00 97.50 78 LEU A C 1
ATOM 628 O O . LEU A 1 78 ? -15.628 12.237 11.003 1.00 97.50 78 LEU A O 1
ATOM 632 N N . GLY A 1 79 ? -17.011 12.510 9.266 1.00 97.38 79 GLY A N 1
ATOM 633 C CA . GLY A 1 79 ? -16.527 13.846 8.907 1.00 97.38 79 GLY A CA 1
ATOM 634 C C . GLY A 1 79 ? -15.091 13.886 8.369 1.00 97.38 79 GLY A C 1
ATOM 635 O O . GLY A 1 79 ? -14.461 14.944 8.379 1.00 97.38 79 GLY A O 1
ATOM 636 N N . LEU A 1 80 ? -14.543 12.763 7.891 1.00 96.94 80 LEU A N 1
ATOM 637 C CA . LEU A 1 80 ? -13.182 12.720 7.356 1.00 96.94 80 LEU A CA 1
ATOM 638 C C . LEU A 1 80 ? -13.124 13.433 5.992 1.00 96.94 80 LEU A C 1
ATOM 640 O O . LEU A 1 80 ? -13.874 13.079 5.080 1.00 96.94 80 LEU A O 1
ATOM 644 N N . PRO A 1 81 ? -12.187 14.373 5.767 1.00 95.38 81 PRO A N 1
ATOM 645 C CA . PRO A 1 81 ? -12.145 15.186 4.544 1.00 95.38 81 PRO A CA 1
ATOM 646 C C . PRO A 1 81 ? -11.765 14.384 3.288 1.00 95.38 81 PRO A C 1
ATOM 648 O O . PRO A 1 81 ? -11.851 14.877 2.165 1.00 95.38 81 PRO A O 1
ATOM 651 N N . THR A 1 82 ? -11.318 13.142 3.460 1.00 93.62 82 THR A N 1
ATOM 652 C CA . THR A 1 82 ? -10.841 12.266 2.389 1.00 93.62 82 THR A CA 1
ATOM 653 C C . THR A 1 82 ? -11.931 11.388 1.783 1.00 93.62 82 THR A C 1
ATOM 655 O O . THR A 1 82 ? -11.639 10.692 0.809 1.00 93.62 82 THR A O 1
ATOM 658 N N . TRP A 1 83 ? -13.176 11.444 2.277 1.00 94.19 83 TRP A N 1
ATOM 659 C CA . TRP A 1 83 ? -14.262 10.551 1.848 1.00 94.19 83 TRP A CA 1
ATOM 660 C C . TRP A 1 83 ? -14.513 10.577 0.330 1.00 94.19 83 TRP A C 1
ATOM 662 O O . TRP A 1 83 ? -14.870 9.562 -0.262 1.00 94.19 83 TRP A O 1
ATOM 672 N N . GLN A 1 84 ? -14.287 11.712 -0.342 1.00 93.12 84 GLN A N 1
ATOM 673 C CA . GLN A 1 84 ? -14.472 11.826 -1.794 1.00 93.12 84 GLN A CA 1
ATOM 674 C C . GLN A 1 84 ? -13.166 11.759 -2.600 1.00 93.12 84 GLN A C 1
ATOM 676 O O . GLN A 1 84 ? -13.206 11.770 -3.834 1.00 93.12 84 GLN A O 1
ATOM 681 N N . LYS A 1 85 ? -12.009 11.650 -1.938 1.00 92.06 85 LYS A N 1
ATOM 682 C CA . LYS A 1 85 ? -10.692 11.723 -2.582 1.00 92.06 85 LYS A CA 1
ATOM 683 C C . LYS A 1 85 ? -10.532 10.635 -3.649 1.00 92.06 85 LYS A C 1
ATOM 685 O O . LYS A 1 85 ? -10.934 9.484 -3.459 1.00 92.06 85 LYS A O 1
ATOM 690 N N . GLN A 1 86 ? -9.967 11.003 -4.796 1.00 90.06 86 GLN A N 1
ATOM 691 C CA . GLN A 1 86 ? -9.681 10.052 -5.871 1.00 90.06 86 GLN A CA 1
ATOM 692 C C . GLN A 1 86 ? -8.453 9.192 -5.528 1.00 90.06 86 GLN A C 1
ATOM 694 O O . GLN A 1 86 ? -7.539 9.686 -4.860 1.00 90.06 86 GLN A O 1
ATOM 699 N N . PRO A 1 87 ? -8.413 7.916 -5.956 1.00 86.88 87 PRO A N 1
ATOM 700 C CA . PRO A 1 87 ? -7.240 7.075 -5.764 1.00 86.88 87 PRO A CA 1
ATOM 701 C C . PRO A 1 87 ? -6.071 7.593 -6.609 1.00 86.88 87 PRO A C 1
ATOM 703 O O . PRO A 1 87 ? -6.255 8.037 -7.742 1.00 86.88 87 PRO A O 1
ATOM 706 N N . PHE A 1 88 ? -4.856 7.500 -6.073 1.00 87.75 88 PHE A N 1
ATOM 707 C CA . PHE A 1 88 ? -3.646 7.821 -6.822 1.00 87.75 88 PHE A CA 1
ATOM 708 C C . PHE A 1 88 ? -3.034 6.553 -7.405 1.00 87.75 88 PHE A C 1
ATOM 710 O O . PHE A 1 88 ? -2.742 5.604 -6.682 1.00 87.75 88 PHE A O 1
ATOM 717 N N . ALA A 1 89 ? -2.794 6.559 -8.714 1.00 89.25 89 ALA A N 1
ATOM 718 C CA . ALA A 1 89 ? -1.981 5.540 -9.360 1.00 89.25 89 ALA A CA 1
ATOM 719 C C . ALA A 1 89 ? -0.487 5.887 -9.246 1.00 89.25 89 ALA A C 1
ATOM 721 O O . ALA A 1 89 ? -0.107 7.062 -9.271 1.00 89.25 89 ALA A O 1
ATOM 722 N N . CYS A 1 90 ? 0.369 4.865 -9.180 1.00 92.00 90 CYS A N 1
ATOM 723 C CA . CYS A 1 90 ? 1.827 5.017 -9.205 1.00 92.00 90 CYS A CA 1
ATOM 724 C C . CYS A 1 90 ? 2.293 5.682 -10.514 1.00 92.00 90 CYS A C 1
ATOM 726 O O . CYS A 1 90 ? 1.748 5.387 -11.580 1.00 92.00 90 CYS A O 1
ATOM 728 N N . LEU A 1 91 ? 3.297 6.566 -10.477 1.00 93.06 91 LEU A N 1
ATOM 729 C CA . LEU A 1 91 ? 3.843 7.214 -11.685 1.00 93.06 91 LEU A CA 1
ATOM 730 C C . LEU A 1 91 ? 4.329 6.198 -12.729 1.00 93.06 91 LEU A C 1
ATOM 732 O O . LEU A 1 91 ? 4.048 6.375 -13.910 1.00 93.06 91 LEU A O 1
ATOM 736 N N . SER A 1 92 ? 4.899 5.066 -12.303 1.00 92.62 92 SER A N 1
ATOM 737 C CA . SER A 1 92 ? 5.349 4.005 -13.218 1.00 92.62 92 SER A CA 1
ATOM 738 C C . SER A 1 92 ? 4.232 3.404 -14.083 1.00 92.62 92 SER A C 1
ATOM 740 O O . SER A 1 92 ? 4.503 2.907 -15.171 1.00 92.62 92 SER A O 1
ATOM 742 N N . SER A 1 93 ? 2.963 3.497 -13.660 1.00 91.38 93 SER A N 1
ATOM 743 C CA . SER A 1 93 ? 1.820 3.018 -14.457 1.00 91.38 93 SER A CA 1
ATOM 744 C C . SER A 1 93 ? 1.568 3.824 -15.735 1.00 91.38 93 SER A C 1
ATOM 746 O O . SER A 1 93 ? 0.806 3.375 -16.586 1.00 91.38 93 SER A O 1
ATOM 748 N N . ARG A 1 94 ? 2.204 4.994 -15.886 1.00 94.06 94 ARG A N 1
ATOM 749 C CA . ARG A 1 94 ? 2.101 5.838 -17.086 1.00 94.06 94 ARG A CA 1
ATOM 750 C C . ARG A 1 94 ? 3.061 5.395 -18.192 1.00 94.06 94 ARG A C 1
ATOM 752 O O . ARG A 1 94 ? 2.989 5.918 -19.298 1.00 94.06 94 ARG A O 1
ATOM 759 N N . PHE A 1 95 ? 3.916 4.412 -17.913 1.00 94.00 95 PHE A N 1
ATOM 760 C CA . PHE A 1 95 ? 4.859 3.838 -18.865 1.00 94.00 95 PHE A CA 1
ATOM 761 C C . PHE A 1 95 ? 4.453 2.399 -19.204 1.00 94.00 95 PHE A C 1
ATOM 763 O O . PHE A 1 95 ? 4.087 1.644 -18.293 1.00 94.00 95 PHE A O 1
ATOM 770 N N . PRO A 1 96 ? 4.556 1.981 -20.481 1.00 93.94 96 PRO A N 1
ATOM 771 C CA . PRO A 1 96 ? 4.387 0.583 -20.863 1.00 93.94 96 PRO A CA 1
ATOM 772 C C . PRO A 1 96 ? 5.299 -0.344 -20.056 1.00 93.94 96 PRO A C 1
ATOM 774 O O . PRO A 1 96 ? 6.408 0.043 -19.674 1.00 93.94 96 PRO A O 1
ATOM 777 N N . TYR A 1 97 ? 4.845 -1.575 -19.816 1.00 94.00 97 TYR A N 1
ATOM 778 C CA . TYR A 1 97 ? 5.680 -2.582 -19.163 1.00 94.00 97 TYR A CA 1
ATOM 779 C C . TYR A 1 97 ? 6.991 -2.796 -19.932 1.00 94.00 97 TYR A C 1
ATOM 781 O O . TYR A 1 97 ? 7.005 -2.798 -21.162 1.00 94.00 97 TYR A O 1
ATOM 789 N N . GLY A 1 98 ? 8.087 -2.979 -19.195 1.00 93.81 98 GLY A N 1
ATOM 790 C CA . GLY A 1 98 ? 9.441 -3.110 -19.737 1.00 93.81 98 GLY A CA 1
ATOM 791 C C . GLY A 1 98 ? 10.156 -1.780 -19.996 1.00 93.81 98 GLY A C 1
ATOM 792 O O . GLY A 1 98 ? 11.370 -1.781 -20.191 1.00 93.81 98 GLY A O 1
ATOM 793 N N . THR A 1 99 ? 9.450 -0.644 -19.956 1.00 95.38 99 THR A N 1
ATOM 794 C CA . THR A 1 99 ? 10.093 0.675 -20.007 1.00 95.38 99 THR A CA 1
ATOM 795 C C . THR A 1 99 ? 10.777 0.967 -18.682 1.00 95.38 99 THR A C 1
ATOM 797 O O . THR A 1 99 ? 10.112 1.157 -17.667 1.00 95.38 99 THR A O 1
ATOM 800 N N . GLU A 1 100 ? 12.103 1.044 -18.698 1.00 95.69 100 GLU A N 1
ATOM 801 C CA . GLU A 1 100 ? 12.890 1.336 -17.505 1.00 95.69 100 GLU A CA 1
ATOM 802 C C . GLU A 1 100 ? 12.527 2.699 -16.888 1.00 95.69 100 GLU A C 1
ATOM 804 O O . GLU A 1 100 ? 12.482 3.725 -17.580 1.00 95.69 100 GLU A O 1
ATOM 809 N N . ILE A 1 101 ? 12.281 2.695 -15.577 1.00 95.94 101 ILE A N 1
ATOM 810 C CA . ILE A 1 101 ? 11.982 3.881 -14.775 1.00 95.94 101 ILE A CA 1
ATOM 811 C C . ILE A 1 101 ? 13.293 4.505 -14.308 1.00 95.94 101 ILE A C 1
ATOM 813 O O . ILE A 1 101 ? 14.074 3.862 -13.606 1.00 95.94 101 ILE A O 1
ATOM 817 N N . THR A 1 102 ? 13.494 5.774 -14.652 1.00 94.56 102 THR A N 1
ATOM 81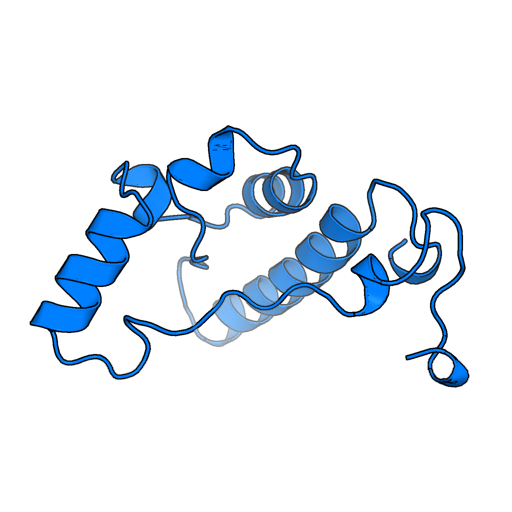8 C CA . THR A 1 102 ? 14.628 6.592 -14.205 1.00 94.56 102 THR A CA 1
ATOM 819 C C . THR A 1 102 ? 14.117 7.922 -13.656 1.00 94.56 102 THR A C 1
ATOM 821 O O . THR A 1 102 ? 12.973 8.297 -13.917 1.00 94.56 102 THR A O 1
ATOM 824 N N . ALA A 1 103 ? 14.945 8.638 -12.893 1.00 92.19 103 ALA A N 1
ATOM 825 C CA . ALA A 1 103 ? 14.561 9.926 -12.316 1.00 92.19 103 ALA A CA 1
ATOM 826 C C . ALA A 1 103 ? 14.237 10.972 -13.396 1.00 92.19 103 ALA A C 1
ATOM 828 O O . ALA A 1 103 ? 13.323 11.766 -13.225 1.00 92.19 103 ALA A O 1
ATOM 829 N N . GLU A 1 104 ? 14.938 10.931 -14.528 1.00 93.19 104 GLU A N 1
ATOM 830 C CA . GLU A 1 104 ? 14.761 11.858 -15.651 1.00 93.19 104 GLU A CA 1
ATOM 831 C C . GLU A 1 104 ? 13.454 11.627 -16.419 1.00 93.19 104 GLU A C 1
ATOM 833 O O . GLU A 1 104 ? 13.027 12.493 -17.179 1.00 93.19 104 GLU A O 1
ATOM 838 N N . ARG A 1 105 ? 12.841 10.444 -16.274 1.00 86.06 105 ARG A N 1
ATOM 839 C CA . ARG A 1 105 ? 11.598 10.075 -16.965 1.00 86.06 105 ARG A CA 1
ATOM 840 C C . ARG A 1 105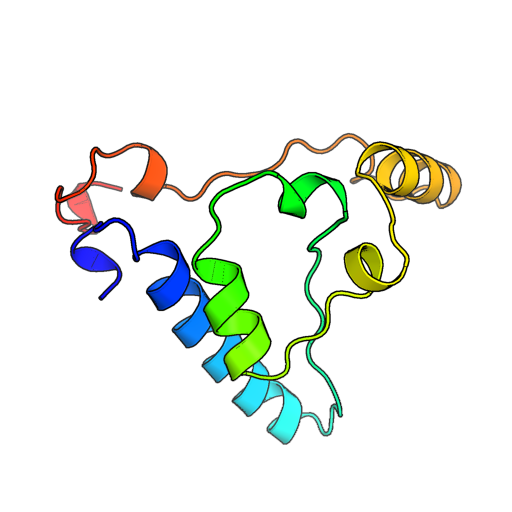 ? 10.345 10.305 -16.123 1.00 86.06 105 ARG A C 1
ATOM 842 O O . ARG A 1 105 ? 9.262 10.234 -16.693 1.00 86.06 105 ARG A O 1
ATOM 849 N N . LEU A 1 106 ? 10.473 10.507 -14.811 1.00 84.00 106 LEU A N 1
ATOM 850 C CA . LEU A 1 106 ? 9.356 10.685 -13.872 1.00 84.00 106 LEU A CA 1
ATOM 851 C C . LEU A 1 106 ? 8.884 12.140 -13.805 1.00 84.00 106 LEU A C 1
ATOM 853 O O . LEU A 1 106 ? 7.652 12.311 -13.655 1.00 84.00 106 LEU A O 1
#

Solvent-accessible surface area (backbone atoms only — not comparable to full-atom values): 6181 Å² total; per-residue (Å²): 106,43,48,44,26,42,95,52,23,52,19,43,50,35,37,54,52,51,51,54,49,50,56,49,26,58,77,68,73,46,94,71,51,77,50,87,49,33,42,68,55,73,86,51,96,54,52,33,52,59,30,31,59,79,67,66,43,41,32,63,43,31,76,70,59,32,36,70,66,54,50,29,51,52,30,47,75,72,65,43,90,61,38,80,61,78,87,82,78,64,76,71,75,80,46,64,74,60,49,67,62,49,83,93,77,110

Secondary structure (DSSP, 8-state):
-GGG--TTHHHHHHHHHHHHHHHHHHHTT-S--B----GGGGGS--HHHHHHHHTT-B-HHHHTT--HHHHHHHHHHTT-TTTTPPPPPPGGGGS-TT----GGG-

Radius of gyration: 15.73 Å; Cα contacts (8 Å, |Δi|>4): 126; chains: 1; bounding box: 35×28×40 Å

Sequence (106 aa):
GFAKNDPRRCYYCKHELFSLCRDKARELDFNAILDGSNADDLCDYRPGREAAEELEVRSPLLEAGMTKNDIRYISRDLGLPTWQKQPFACLSSRFPYGTEITAERL

Mean predicted aligned error: 3.5 Å